Protein AF-A0A836VHR2-F1 (afdb_monomer_lite)

Foldseek 3Di:
DPPDPPPQPPQDPLNVQLLLCLLFVPDLPDDDDPVSSVVSCVVSVHDPVRSVVSCVSPVVSVVVSVVQSVQQNVCCVVPVDGDGPDTQFDPPDPVSVVPPLVVVLVPDDPVCNVCSVVVPPDDSNVD

Sequence (127 aa):
MEEADKRRRPCTKRFRLALWWLIYRLPVLDGINRETEELARKHCKYSEEAWARDRADFQSQWERMLAKRERRFRWYQKHGAVPDGWTPPDPKDPHSRKYPKRALAATLPKKYRMFWPVLLDRPDYEL

Radius of gyration: 18.18 Å; chains: 1; bounding box: 32×32×59 Å

Secondary structure (DSSP, 8-state):
-------PPPPPHHHHHHHHHHHHTS-TTS---HHHHHHHHHHTT--HHHHHHHHHHTHHHHHHHHHHHHHHHHHHHHHS---TT--PPPTT-TTGGG-HHHHHHHHS-GGGGGGTTGGGSS-TT--

pLDDT: mean 78.27, std 18.53, range [35.53, 96.0]

Structure (mmCIF, N/CA/C/O backbone):
data_AF-A0A836VHR2-F1
#
_entry.id   AF-A0A836VHR2-F1
#
loop_
_atom_site.group_PDB
_atom_site.id
_atom_site.type_symbol
_atom_site.label_atom_id
_atom_site.label_alt_id
_atom_site.label_comp_id
_atom_site.label_asym_id
_atom_site.label_entity_id
_atom_site.label_seq_id
_atom_site.pdbx_PDB_ins_code
_atom_site.Cartn_x
_atom_site.Cartn_y
_atom_site.Cartn_z
_atom_site.occupancy
_atom_site.B_iso_or_equiv
_atom_site.auth_seq_id
_atom_site.auth_comp_id
_atom_site.auth_asym_id
_atom_site.auth_atom_id
_atom_site.pdbx_PDB_model_num
ATOM 1 N N . MET A 1 1 ? -11.726 -19.124 -25.987 1.00 35.53 1 MET A N 1
ATOM 2 C CA . MET A 1 1 ? -10.293 -19.462 -26.052 1.00 35.53 1 MET A CA 1
ATOM 3 C C . MET A 1 1 ? -9.792 -19.519 -24.626 1.00 35.53 1 MET A C 1
ATOM 5 O O . MET A 1 1 ? -9.788 -18.491 -23.962 1.00 35.53 1 MET A O 1
ATOM 9 N N . GLU A 1 2 ? -9.500 -20.723 -24.136 1.00 44.81 2 GLU A N 1
ATOM 10 C CA . GLU A 1 2 ? -8.806 -20.937 -22.866 1.00 44.81 2 GLU A CA 1
ATOM 11 C C . GLU A 1 2 ? -7.409 -20.340 -22.981 1.00 44.81 2 GLU A C 1
ATOM 13 O O . GLU A 1 2 ? -6.497 -20.938 -23.552 1.00 44.81 2 GLU A O 1
ATOM 18 N N . GLU A 1 3 ? -7.239 -19.133 -22.458 1.00 44.84 3 GLU A N 1
ATOM 19 C CA . GLU A 1 3 ? -5.911 -18.611 -22.196 1.00 44.84 3 GLU A CA 1
ATOM 20 C C . GLU A 1 3 ? -5.408 -19.341 -20.955 1.00 44.84 3 GLU A C 1
ATOM 22 O O . GLU A 1 3 ? -5.648 -18.926 -19.821 1.00 44.84 3 GLU A O 1
ATOM 27 N N . ALA A 1 4 ? -4.826 -20.520 -21.206 1.00 39.78 4 ALA A N 1
ATOM 28 C CA . ALA A 1 4 ? -4.174 -21.364 -20.224 1.00 39.78 4 ALA A CA 1
ATOM 29 C C . ALA A 1 4 ? -3.432 -20.473 -19.232 1.00 39.78 4 ALA A C 1
ATOM 31 O O . ALA A 1 4 ? -2.606 -19.653 -19.641 1.00 39.78 4 ALA A O 1
ATOM 32 N N . ASP A 1 5 ? -3.792 -20.619 -17.957 1.00 42.66 5 ASP A N 1
ATOM 33 C CA . ASP A 1 5 ? -3.295 -19.876 -16.807 1.00 42.66 5 ASP A CA 1
ATOM 34 C C . ASP A 1 5 ? -1.759 -19.875 -16.842 1.00 42.66 5 ASP A C 1
ATOM 36 O O . ASP A 1 5 ? -1.097 -20.784 -16.332 1.00 42.66 5 ASP A O 1
ATOM 40 N N . LYS A 1 6 ? -1.173 -18.895 -17.552 1.00 47.28 6 LYS A N 1
ATOM 41 C CA . LYS A 1 6 ? 0.273 -18.678 -17.621 1.00 47.28 6 LYS A CA 1
ATOM 42 C C . LYS A 1 6 ? 0.686 -18.614 -16.174 1.00 47.28 6 LYS A C 1
ATOM 44 O O . LYS A 1 6 ? 0.291 -17.652 -15.519 1.00 47.28 6 LYS A O 1
ATOM 49 N N . ARG A 1 7 ? 1.413 -19.634 -15.686 1.00 51.81 7 ARG A N 1
ATOM 50 C CA . ARG A 1 7 ? 1.879 -19.740 -14.294 1.00 51.81 7 ARG A CA 1
ATOM 51 C C . ARG A 1 7 ? 2.298 -18.352 -13.845 1.00 51.81 7 ARG A C 1
ATOM 53 O O . ARG A 1 7 ? 3.366 -17.882 -14.243 1.00 51.81 7 ARG A O 1
ATOM 60 N N . ARG A 1 8 ? 1.417 -17.659 -13.111 1.00 66.56 8 ARG A N 1
ATOM 61 C CA . ARG A 1 8 ? 1.642 -16.248 -1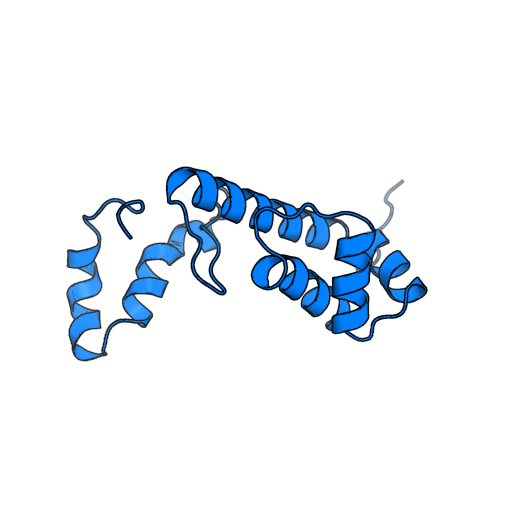2.810 1.00 66.56 8 ARG A CA 1
ATOM 62 C C . ARG A 1 8 ? 2.923 -16.223 -12.009 1.00 66.56 8 ARG A C 1
ATOM 64 O O . ARG A 1 8 ? 3.006 -16.867 -10.961 1.00 66.56 8 ARG A O 1
ATOM 71 N N . ARG A 1 9 ? 3.948 -15.562 -12.552 1.00 77.50 9 ARG A N 1
ATOM 72 C CA . ARG A 1 9 ? 5.249 -15.456 -11.894 1.00 77.50 9 ARG A CA 1
ATOM 73 C C . ARG A 1 9 ? 5.013 -15.035 -10.437 1.00 77.50 9 ARG A C 1
ATOM 75 O O . ARG A 1 9 ? 4.151 -14.190 -10.189 1.00 77.50 9 ARG A O 1
ATOM 82 N N . PRO A 1 10 ? 5.695 -15.632 -9.450 1.00 81.62 10 PRO A N 1
ATOM 83 C CA . PRO A 1 10 ? 5.481 -15.246 -8.066 1.00 81.62 10 PRO A CA 1
ATOM 84 C C . PRO A 1 10 ? 5.836 -13.767 -7.883 1.00 81.62 10 PRO A C 1
ATOM 86 O O . PRO A 1 10 ? 6.806 -13.267 -8.456 1.00 81.62 10 PRO A O 1
ATOM 89 N N . CYS A 1 11 ? 5.045 -13.070 -7.067 1.00 85.50 11 CYS A N 1
ATOM 90 C CA . CYS A 1 11 ? 5.255 -11.654 -6.788 1.00 85.50 11 CYS A CA 1
ATOM 91 C C . CYS A 1 11 ? 6.669 -11.409 -6.238 1.00 85.50 11 CYS A C 1
ATOM 93 O O . CYS A 1 11 ? 7.105 -12.042 -5.263 1.00 85.50 11 CYS A O 1
ATOM 95 N N . THR A 1 12 ? 7.393 -10.481 -6.865 1.00 90.81 12 THR A N 1
ATOM 96 C CA . THR A 1 12 ? 8.803 -10.247 -6.552 1.00 90.81 12 THR A CA 1
ATOM 97 C C . THR A 1 12 ? 8.965 -9.720 -5.123 1.00 90.81 12 THR A C 1
ATOM 99 O O . THR A 1 12 ? 8.104 -9.033 -4.565 1.00 90.81 12 THR A O 1
ATOM 102 N N . LYS A 1 13 ? 10.091 -10.051 -4.475 1.00 91.00 13 LYS A N 1
ATOM 103 C CA . LYS A 1 13 ? 10.392 -9.558 -3.117 1.00 91.00 13 LYS A CA 1
ATOM 104 C C . LYS A 1 13 ? 10.428 -8.024 -3.073 1.00 91.00 13 LYS A C 1
ATOM 106 O O . LYS A 1 13 ? 9.957 -7.441 -2.102 1.00 91.00 13 LYS A O 1
ATOM 111 N N . ARG A 1 14 ? 10.958 -7.388 -4.125 1.00 92.25 14 ARG A N 1
ATOM 112 C CA . ARG A 1 14 ? 11.042 -5.925 -4.239 1.00 92.25 14 ARG A CA 1
ATOM 113 C C . ARG A 1 14 ? 9.663 -5.284 -4.360 1.00 92.25 14 ARG A C 1
ATOM 115 O O . ARG A 1 14 ? 9.385 -4.367 -3.595 1.00 92.25 14 ARG A O 1
ATOM 122 N N . PHE A 1 15 ? 8.782 -5.815 -5.212 1.00 93.69 15 PHE A N 1
ATOM 123 C CA . PHE A 1 15 ? 7.413 -5.308 -5.312 1.00 93.69 15 PHE A CA 1
ATOM 124 C C . PHE A 1 15 ? 6.672 -5.434 -3.980 1.00 93.69 15 PHE A C 1
ATOM 126 O O . PHE A 1 15 ? 6.106 -4.460 -3.498 1.00 93.69 15 PHE A O 1
ATOM 133 N N . ARG A 1 16 ? 6.771 -6.587 -3.301 1.00 93.56 16 ARG A N 1
ATOM 134 C CA . ARG A 1 16 ? 6.185 -6.761 -1.958 1.00 93.56 16 ARG A CA 1
ATOM 135 C C . ARG A 1 16 ? 6.708 -5.751 -0.937 1.00 93.56 16 ARG A C 1
ATOM 137 O O . ARG A 1 16 ? 5.922 -5.269 -0.129 1.00 93.56 16 ARG A O 1
ATOM 144 N N . LEU A 1 17 ? 8.004 -5.434 -0.964 1.00 94.75 17 LEU A N 1
ATOM 145 C CA . LEU A 1 17 ? 8.597 -4.439 -0.069 1.00 94.75 17 LEU A CA 1
ATOM 146 C C . LEU A 1 17 ? 8.064 -3.029 -0.357 1.00 94.75 17 LEU A C 1
ATOM 148 O O . LEU A 1 17 ? 7.724 -2.311 0.578 1.00 94.75 17 LEU A O 1
ATOM 152 N N . ALA A 1 18 ? 7.935 -2.663 -1.632 1.00 95.56 18 ALA A N 1
ATOM 153 C CA . ALA A 1 18 ? 7.363 -1.382 -2.032 1.00 95.56 18 ALA A CA 1
ATOM 154 C C . ALA A 1 18 ? 5.882 -1.270 -1.636 1.00 95.56 18 ALA A C 1
ATOM 156 O O . ALA A 1 18 ? 5.484 -0.268 -1.051 1.00 95.56 18 ALA A O 1
ATOM 157 N N . LEU A 1 19 ? 5.083 -2.326 -1.840 1.00 95.94 19 LEU A N 1
ATOM 158 C CA . LEU A 1 19 ? 3.703 -2.371 -1.344 1.00 95.94 19 LEU A CA 1
ATOM 159 C C . LEU A 1 19 ? 3.641 -2.259 0.183 1.00 95.94 19 LEU A C 1
ATOM 161 O O . LEU A 1 19 ? 2.797 -1.546 0.708 1.00 95.94 19 LEU A O 1
ATOM 165 N N . TRP A 1 20 ? 4.530 -2.942 0.909 1.00 95.25 20 TRP A N 1
ATOM 166 C CA . TRP A 1 20 ? 4.603 -2.838 2.368 1.00 95.25 20 TRP A CA 1
ATOM 167 C C . TRP A 1 20 ? 4.909 -1.404 2.813 1.00 95.25 20 TRP A C 1
ATOM 169 O O . TRP A 1 20 ? 4.249 -0.885 3.713 1.00 95.25 20 TRP A O 1
ATOM 179 N N . TRP A 1 21 ? 5.853 -0.741 2.143 1.00 95.88 21 TRP A N 1
ATOM 180 C CA . TRP A 1 21 ? 6.179 0.657 2.402 1.00 95.88 21 TRP A CA 1
ATOM 181 C C . TRP A 1 21 ? 4.966 1.563 2.159 1.00 95.88 21 TRP A C 1
ATOM 183 O O . TRP A 1 21 ? 4.613 2.357 3.029 1.00 95.88 21 TRP A O 1
ATOM 193 N N . LEU A 1 22 ? 4.256 1.365 1.044 1.00 96.00 22 LEU A N 1
ATOM 194 C CA . LEU A 1 22 ? 3.024 2.094 0.739 1.00 96.00 22 LEU A CA 1
ATOM 195 C C . LEU A 1 22 ? 1.920 1.858 1.775 1.00 96.00 22 LEU A C 1
ATOM 197 O O . LEU A 1 22 ? 1.085 2.729 1.951 1.00 96.00 22 LEU A O 1
ATOM 201 N N . ILE A 1 23 ? 1.881 0.728 2.486 1.00 94.69 23 ILE A N 1
ATOM 202 C CA . ILE A 1 23 ? 0.863 0.482 3.527 1.00 94.69 23 ILE A CA 1
ATOM 203 C C . ILE A 1 23 ? 1.233 1.163 4.846 1.00 94.69 23 ILE A C 1
ATOM 205 O O . ILE A 1 23 ? 0.368 1.763 5.488 1.00 94.69 23 ILE A O 1
ATOM 209 N N . TYR A 1 24 ? 2.486 1.010 5.279 1.00 93.38 24 TYR A N 1
ATOM 210 C CA . TYR A 1 24 ? 2.879 1.278 6.667 1.00 93.38 24 TYR A CA 1
ATOM 211 C C . TYR A 1 24 ? 3.776 2.500 6.850 1.00 93.38 24 TYR A C 1
ATOM 213 O O . TYR A 1 24 ? 3.848 3.021 7.957 1.00 93.38 24 TYR A O 1
ATOM 221 N N . ARG A 1 25 ? 4.474 2.952 5.805 1.00 93.19 25 ARG A N 1
ATOM 222 C CA . ARG A 1 25 ? 5.389 4.102 5.880 1.00 93.19 25 ARG A CA 1
ATOM 223 C C . ARG A 1 25 ? 4.820 5.361 5.246 1.00 93.19 25 ARG A C 1
ATOM 225 O O . ARG A 1 25 ? 5.143 6.446 5.710 1.00 93.19 25 ARG A O 1
ATOM 232 N N . LEU A 1 26 ? 3.953 5.220 4.247 1.00 93.06 26 LEU A N 1
ATOM 233 C CA . LEU A 1 26 ? 3.190 6.345 3.720 1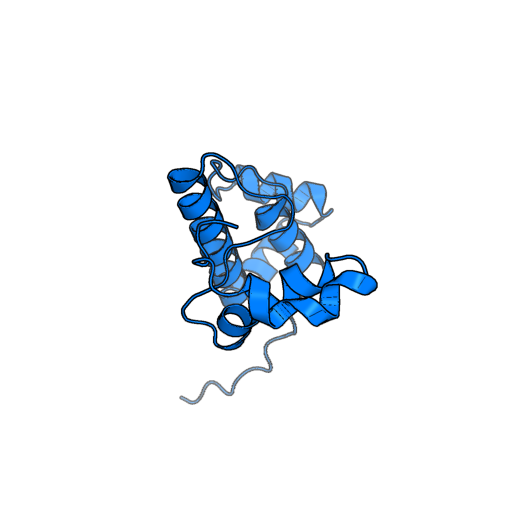.00 93.06 26 LEU A CA 1
ATOM 234 C C . LEU A 1 26 ? 2.068 6.725 4.711 1.00 93.06 26 LEU A C 1
ATOM 236 O O . LEU A 1 26 ? 1.263 5.837 5.041 1.00 93.06 26 LEU A O 1
ATOM 240 N N . PRO A 1 27 ? 1.974 7.997 5.158 1.00 91.50 27 PRO A N 1
ATOM 241 C CA . PRO A 1 27 ? 0.898 8.471 6.023 1.00 91.50 27 PRO A CA 1
ATOM 242 C C . PRO A 1 27 ? -0.476 8.023 5.533 1.00 91.50 27 PRO A C 1
ATOM 244 O O . PRO A 1 27 ? -0.738 7.949 4.334 1.00 91.50 27 PRO A O 1
ATOM 247 N N . VAL A 1 28 ? -1.367 7.667 6.459 1.00 91.31 28 VAL A N 1
ATOM 248 C CA . VAL A 1 28 ? -2.674 7.081 6.109 1.00 91.31 28 VAL A CA 1
ATOM 249 C C . VAL A 1 28 ? -3.581 8.060 5.356 1.00 91.31 28 VAL A C 1
ATOM 251 O O . VAL A 1 28 ? -4.427 7.626 4.582 1.00 91.31 28 VAL A O 1
ATOM 254 N N . LEU A 1 29 ? -3.375 9.361 5.571 1.00 90.75 29 LEU A N 1
ATOM 255 C CA . LEU A 1 29 ? -4.103 10.440 4.907 1.00 90.75 29 LEU A CA 1
ATOM 256 C C . LEU A 1 29 ? -3.635 10.676 3.467 1.00 90.75 29 LEU A C 1
ATOM 258 O O . LEU A 1 29 ? -4.390 11.223 2.669 1.00 90.75 29 LEU A O 1
ATOM 262 N N . ASP A 1 30 ? -2.428 10.230 3.121 1.00 92.06 30 ASP A N 1
ATOM 263 C CA . ASP A 1 30 ? -1.875 10.459 1.793 1.00 92.06 30 ASP A CA 1
ATOM 264 C C . ASP A 1 30 ? -2.462 9.468 0.782 1.00 92.06 30 ASP A C 1
ATOM 266 O O . ASP A 1 30 ? -2.565 8.258 1.017 1.00 92.06 30 ASP A O 1
ATOM 270 N N . GLY A 1 31 ? -2.836 9.979 -0.386 1.00 89.94 31 GLY A N 1
ATOM 271 C CA . GLY A 1 31 ? -3.309 9.158 -1.493 1.00 89.94 31 GLY A CA 1
ATOM 272 C C . GLY A 1 31 ? -2.189 8.352 -2.154 1.00 89.94 31 GLY A C 1
ATOM 273 O O . GLY A 1 31 ? -1.003 8.678 -2.071 1.00 89.94 31 GLY A O 1
ATOM 274 N N . ILE A 1 32 ? -2.577 7.299 -2.874 1.00 93.31 32 ILE A N 1
ATOM 275 C CA . ILE A 1 32 ? -1.673 6.647 -3.823 1.00 93.31 32 ILE A CA 1
ATOM 276 C C . ILE A 1 32 ? -1.749 7.416 -5.139 1.00 93.31 32 ILE A C 1
ATOM 278 O O . ILE A 1 32 ? -2.778 7.402 -5.811 1.00 93.31 32 ILE A O 1
ATOM 282 N N . ASN A 1 33 ? -0.673 8.121 -5.466 1.00 94.00 33 ASN A N 1
ATOM 283 C CA . ASN A 1 33 ? -0.515 8.912 -6.676 1.00 94.00 33 ASN A CA 1
ATOM 284 C C . ASN A 1 33 ? 0.906 8.703 -7.228 1.00 94.00 33 ASN A C 1
ATOM 286 O O . ASN A 1 33 ? 1.720 7.987 -6.642 1.00 94.00 33 ASN A O 1
ATOM 290 N N . ARG A 1 34 ? 1.223 9.347 -8.355 1.00 92.62 34 ARG A N 1
ATOM 291 C CA . ARG A 1 34 ? 2.527 9.182 -9.012 1.00 92.62 34 ARG A CA 1
ATOM 292 C C . ARG A 1 34 ? 3.708 9.549 -8.103 1.00 92.62 34 ARG A C 1
ATOM 294 O O . ARG A 1 34 ? 4.739 8.886 -8.158 1.00 92.62 34 ARG A O 1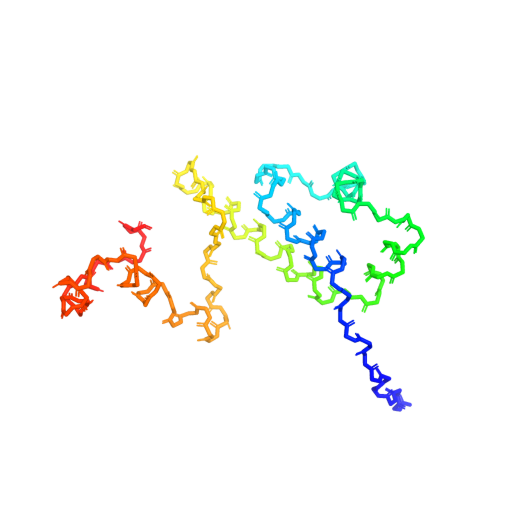
ATOM 301 N N . GLU A 1 35 ? 3.553 10.561 -7.257 1.00 93.81 35 GLU A N 1
ATOM 302 C CA . GLU A 1 35 ? 4.602 11.019 -6.343 1.00 93.81 35 GLU A CA 1
ATOM 303 C C . GLU A 1 35 ? 4.842 10.007 -5.218 1.00 93.81 35 GLU A C 1
ATOM 305 O O . GLU A 1 35 ? 5.985 9.644 -4.936 1.00 93.81 35 GLU A O 1
ATOM 310 N N . THR A 1 36 ? 3.779 9.480 -4.605 1.00 94.25 36 THR A N 1
ATOM 311 C CA . THR A 1 36 ? 3.907 8.488 -3.529 1.00 94.25 36 THR A CA 1
ATOM 312 C C . THR A 1 36 ? 4.399 7.137 -4.046 1.00 94.25 36 THR A C 1
ATOM 314 O O . THR A 1 36 ? 5.186 6.467 -3.368 1.00 94.25 36 THR A O 1
ATOM 317 N N . GLU A 1 37 ? 4.037 6.770 -5.278 1.00 94.12 37 GLU A N 1
ATOM 318 C CA . GLU A 1 37 ? 4.647 5.648 -5.998 1.00 94.12 37 GLU A CA 1
ATOM 319 C C . GLU A 1 37 ? 6.148 5.865 -6.222 1.00 94.12 37 GLU A C 1
ATOM 321 O O . GLU A 1 37 ? 6.951 4.960 -5.971 1.00 94.12 37 GLU A O 1
ATOM 326 N N . GLU A 1 38 ? 6.557 7.068 -6.633 1.00 94.88 38 GLU A N 1
ATOM 327 C CA . GLU A 1 38 ? 7.967 7.399 -6.827 1.00 94.88 38 GLU A CA 1
ATOM 328 C C . GLU A 1 38 ? 8.760 7.348 -5.513 1.00 94.88 38 GLU A C 1
ATOM 330 O O . GLU A 1 38 ? 9.875 6.816 -5.489 1.00 94.88 38 GLU A O 1
ATOM 335 N N . LEU A 1 39 ? 8.189 7.831 -4.406 1.00 95.44 39 LEU A N 1
ATOM 336 C CA . LEU A 1 39 ? 8.800 7.738 -3.077 1.00 95.44 39 LEU A CA 1
ATOM 337 C C . LEU A 1 39 ? 9.017 6.279 -2.658 1.00 95.44 39 LEU A C 1
ATOM 339 O O . LEU A 1 39 ? 10.127 5.906 -2.264 1.00 95.44 39 LEU A O 1
ATOM 343 N N . ALA A 1 40 ? 7.996 5.429 -2.810 1.00 94.50 40 ALA A N 1
ATOM 344 C CA . ALA A 1 40 ? 8.098 4.005 -2.496 1.00 94.50 40 ALA A CA 1
ATOM 345 C C . ALA A 1 40 ? 9.163 3.309 -3.351 1.00 94.50 40 ALA A C 1
ATOM 347 O O . ALA A 1 40 ? 9.969 2.511 -2.854 1.00 94.50 40 ALA A O 1
ATOM 348 N N . ARG A 1 41 ? 9.192 3.650 -4.643 1.00 94.69 41 ARG A N 1
ATOM 349 C CA . ARG A 1 41 ? 10.160 3.153 -5.617 1.00 94.69 41 ARG A CA 1
ATOM 350 C C . ARG A 1 41 ? 11.590 3.543 -5.231 1.00 94.69 41 ARG A C 1
ATOM 352 O O . ARG A 1 41 ? 12.456 2.666 -5.167 1.00 94.69 41 ARG A O 1
ATOM 359 N N . LYS A 1 42 ? 11.839 4.825 -4.936 1.00 94.19 42 LYS A N 1
ATOM 360 C CA . LYS A 1 42 ? 13.150 5.347 -4.504 1.00 94.19 42 LYS A CA 1
ATOM 361 C C . LYS A 1 42 ? 13.617 4.674 -3.217 1.00 94.19 42 LYS A C 1
ATOM 363 O O . LYS A 1 42 ? 14.734 4.160 -3.174 1.00 94.19 42 LYS A O 1
ATOM 368 N N . HIS A 1 43 ? 12.744 4.586 -2.214 1.00 92.81 43 HIS A N 1
ATOM 369 C CA . HIS A 1 43 ? 13.050 3.926 -0.944 1.00 92.81 43 HIS A CA 1
ATOM 370 C C . HIS A 1 43 ? 13.470 2.461 -1.143 1.00 92.81 43 HIS A C 1
ATOM 372 O O . HIS A 1 43 ? 14.415 1.977 -0.522 1.00 92.81 43 HIS A O 1
ATOM 378 N N . CYS A 1 44 ? 12.800 1.748 -2.050 1.00 92.69 44 CYS A N 1
ATOM 379 C CA . CYS A 1 44 ? 13.088 0.342 -2.331 1.00 92.69 44 CYS A CA 1
ATOM 380 C C . CYS A 1 44 ? 14.184 0.124 -3.389 1.00 92.69 44 CYS A C 1
ATOM 382 O O . CYS A 1 44 ? 14.409 -1.022 -3.786 1.00 92.69 44 CYS A O 1
ATOM 384 N N . LYS A 1 45 ? 14.866 1.191 -3.840 1.00 92.94 45 LYS A N 1
ATOM 385 C CA . LYS A 1 45 ? 15.884 1.166 -4.908 1.00 92.94 45 LYS A CA 1
ATOM 386 C C . LYS A 1 45 ? 15.385 0.442 -6.161 1.00 92.94 45 LYS A C 1
ATOM 388 O O . LYS A 1 45 ? 16.037 -0.459 -6.693 1.00 92.94 45 LYS A O 1
ATOM 393 N N . TYR A 1 46 ? 14.178 0.793 -6.585 1.00 90.75 46 TYR A N 1
ATOM 394 C CA . TYR A 1 46 ? 13.461 0.087 -7.635 1.00 90.75 46 TYR A CA 1
ATOM 395 C C . TYR A 1 46 ? 13.469 0.911 -8.932 1.00 90.75 46 TYR A C 1
ATOM 397 O O . TYR A 1 46 ? 13.258 2.123 -8.906 1.00 90.75 46 TYR A O 1
ATOM 405 N N . SER A 1 47 ? 13.784 0.305 -10.080 1.00 93.50 47 SER A N 1
ATOM 406 C CA . SER A 1 47 ? 13.768 1.042 -11.352 1.00 93.50 47 SER A CA 1
ATOM 407 C C . SER A 1 47 ? 12.331 1.312 -11.799 1.00 93.50 47 SER A C 1
ATOM 409 O O . SER A 1 47 ? 11.418 0.557 -11.462 1.00 93.50 47 SER A O 1
ATOM 411 N N . GLU A 1 48 ? 12.125 2.397 -12.543 1.00 92.62 48 GLU A N 1
ATOM 412 C CA . GLU A 1 48 ? 10.806 2.772 -13.071 1.00 92.62 48 GLU A CA 1
ATOM 413 C C . GLU A 1 48 ? 10.253 1.700 -14.019 1.00 92.62 48 GLU A C 1
ATOM 415 O O . GLU A 1 48 ? 9.116 1.263 -13.867 1.00 92.62 48 GLU A O 1
ATOM 420 N N . GLU A 1 49 ? 11.096 1.167 -14.901 1.00 92.75 49 GLU A N 1
ATOM 421 C CA . GLU A 1 49 ? 10.729 0.089 -15.826 1.00 92.75 49 GLU A CA 1
ATOM 422 C C . GLU A 1 49 ? 10.297 -1.197 -15.106 1.00 92.75 49 GLU A C 1
ATOM 424 O O . GLU A 1 49 ? 9.341 -1.863 -15.511 1.00 92.75 49 GLU A O 1
ATOM 429 N N . ALA A 1 50 ? 10.998 -1.572 -14.028 1.00 92.25 50 ALA A N 1
ATOM 430 C CA . ALA A 1 50 ? 10.652 -2.765 -13.261 1.00 92.25 50 ALA A CA 1
ATOM 431 C C . ALA A 1 50 ? 9.385 -2.547 -12.427 1.00 92.25 50 ALA A C 1
ATOM 433 O O . ALA A 1 50 ? 8.587 -3.474 -12.297 1.00 92.25 50 ALA A O 1
ATOM 434 N N . TRP A 1 51 ? 9.185 -1.333 -11.900 1.00 93.62 51 TRP A N 1
ATOM 435 C CA . TRP A 1 51 ? 7.950 -0.941 -11.226 1.00 93.62 51 TRP A CA 1
ATOM 436 C C . TRP A 1 51 ? 6.751 -1.040 -12.164 1.00 93.62 51 TRP A C 1
ATOM 438 O O . TRP A 1 51 ? 5.799 -1.736 -11.831 1.00 93.62 51 TRP A O 1
ATOM 448 N N . ALA A 1 52 ? 6.814 -0.418 -13.343 1.00 92.25 52 ALA A N 1
ATOM 449 C CA . ALA A 1 52 ? 5.719 -0.423 -14.311 1.00 92.25 52 ALA A CA 1
ATOM 450 C C . ALA A 1 52 ? 5.326 -1.852 -14.723 1.00 92.25 52 ALA A C 1
ATOM 452 O O . ALA A 1 52 ? 4.146 -2.206 -14.722 1.00 92.25 52 ALA A O 1
ATOM 453 N N . ARG A 1 53 ? 6.323 -2.706 -14.985 1.00 91.56 53 ARG A N 1
ATOM 454 C CA . ARG A 1 53 ? 6.115 -4.120 -15.329 1.00 91.56 53 ARG A CA 1
ATOM 455 C C . ARG A 1 53 ? 5.475 -4.915 -14.194 1.00 91.56 53 ARG A C 1
ATOM 457 O O . ARG A 1 53 ? 4.494 -5.619 -14.402 1.00 91.56 53 ARG A O 1
ATOM 464 N N . ASP A 1 54 ? 6.032 -4.830 -12.987 1.00 92.38 54 ASP A N 1
ATOM 465 C CA . ASP A 1 54 ? 5.520 -5.577 -11.834 1.00 92.38 54 ASP A CA 1
ATOM 466 C C . ASP A 1 54 ? 4.153 -5.038 -11.386 1.00 92.38 54 ASP A C 1
ATOM 468 O O . ASP A 1 54 ? 3.292 -5.808 -10.962 1.00 92.38 54 ASP A O 1
ATOM 472 N N . ARG A 1 55 ? 3.902 -3.737 -11.556 1.00 91.75 55 ARG A N 1
ATOM 473 C CA . ARG A 1 55 ? 2.596 -3.133 -11.315 1.00 91.75 55 ARG A CA 1
ATOM 474 C C . ARG A 1 55 ? 1.541 -3.687 -12.269 1.00 91.75 55 ARG A C 1
ATOM 476 O O . ARG A 1 55 ? 0.459 -4.015 -11.785 1.00 91.75 55 ARG A O 1
ATOM 483 N N . ALA A 1 56 ? 1.841 -3.828 -13.560 1.00 89.81 56 ALA A N 1
ATOM 484 C CA . ALA A 1 56 ? 0.928 -4.430 -14.533 1.00 89.81 56 ALA A CA 1
ATOM 485 C C . ALA A 1 56 ? 0.659 -5.916 -14.228 1.00 89.81 56 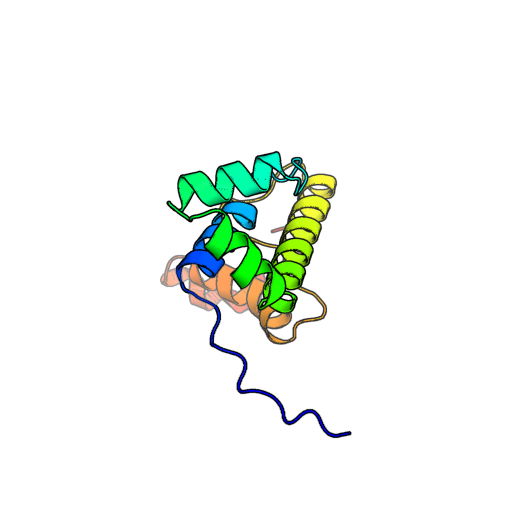ALA A C 1
ATOM 487 O O . ALA A 1 56 ? -0.490 -6.355 -14.204 1.00 89.81 56 ALA A O 1
ATOM 488 N N . ASP A 1 57 ? 1.706 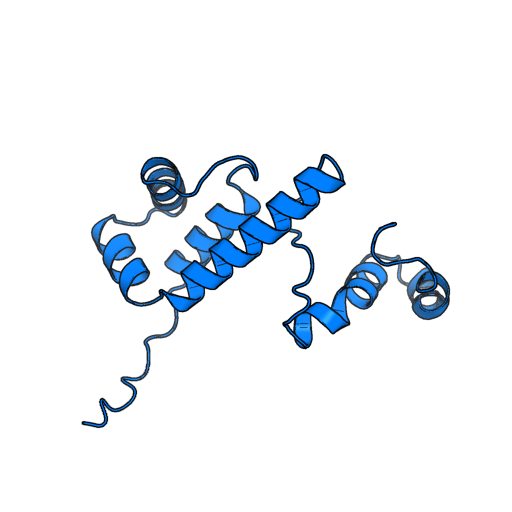-6.673 -13.898 1.00 89.25 57 ASP A N 1
ATOM 489 C CA . ASP A 1 57 ? 1.597 -8.125 -13.724 1.00 89.25 57 ASP A CA 1
ATOM 490 C C . ASP A 1 57 ? 0.990 -8.546 -12.374 1.00 89.25 57 ASP A C 1
ATOM 492 O O . ASP A 1 57 ? 0.402 -9.625 -12.257 1.00 89.25 57 ASP A O 1
ATOM 496 N N . PHE A 1 58 ? 1.119 -7.717 -11.332 1.00 91.44 58 PHE A N 1
ATOM 497 C CA . PHE A 1 58 ? 0.678 -8.035 -9.968 1.00 91.44 58 PHE A CA 1
ATOM 498 C C . PHE A 1 58 ? -0.506 -7.184 -9.492 1.00 91.44 58 PHE A C 1
ATOM 500 O O . PHE A 1 58 ? -0.580 -6.810 -8.316 1.00 91.44 58 PHE A O 1
ATOM 507 N N . GLN A 1 59 ? -1.474 -6.938 -10.379 1.00 90.69 59 GLN A N 1
ATOM 508 C CA . GLN A 1 59 ? -2.697 -6.174 -10.095 1.00 90.69 59 GLN A CA 1
ATOM 509 C C . GLN A 1 59 ? -3.431 -6.630 -8.821 1.00 90.69 59 GLN A C 1
ATOM 511 O O . GLN A 1 59 ? -3.812 -5.804 -7.997 1.00 90.69 59 GLN A O 1
ATOM 516 N N . SER A 1 60 ? -3.550 -7.938 -8.581 1.00 89.44 60 SER A N 1
ATOM 517 C CA . SER A 1 60 ? -4.237 -8.445 -7.383 1.00 89.44 60 SER A CA 1
ATOM 518 C C . SER A 1 60 ? -3.521 -8.096 -6.072 1.00 89.44 60 SER A C 1
ATOM 520 O O . SER A 1 60 ? -4.162 -7.916 -5.036 1.00 89.44 60 SER A O 1
ATOM 522 N N . GLN A 1 61 ? -2.188 -7.986 -6.080 1.00 91.81 61 GLN A N 1
ATOM 523 C CA . GLN A 1 61 ? -1.426 -7.570 -4.898 1.00 91.81 61 GLN A CA 1
ATOM 524 C C . GLN A 1 61 ? -1.555 -6.068 -4.662 1.00 91.81 61 GLN A C 1
ATOM 526 O O . GLN A 1 61 ? -1.618 -5.630 -3.513 1.00 91.81 61 GLN A O 1
ATOM 531 N N . TRP A 1 62 ? -1.644 -5.295 -5.743 1.00 93.19 62 TRP A N 1
ATOM 532 C CA . TRP A 1 62 ? -1.940 -3.873 -5.673 1.00 93.19 62 TRP A CA 1
ATOM 533 C C . TRP A 1 62 ? -3.316 -3.602 -5.061 1.00 93.19 62 TRP A C 1
ATOM 535 O O . TRP A 1 62 ? -3.428 -2.836 -4.109 1.00 93.19 62 TRP A O 1
ATOM 545 N N . GLU A 1 63 ? -4.355 -4.291 -5.527 1.00 92.50 63 GLU A N 1
ATOM 546 C CA . GLU A 1 63 ? -5.712 -4.164 -4.978 1.00 92.50 63 GLU A CA 1
ATOM 547 C C . GLU A 1 63 ? -5.770 -4.549 -3.498 1.00 92.50 63 GLU A C 1
ATOM 549 O O . GLU A 1 63 ? -6.387 -3.855 -2.690 1.00 92.50 63 GLU A O 1
ATOM 554 N N . ARG A 1 64 ? -5.053 -5.609 -3.102 1.00 91.06 64 ARG A N 1
ATOM 555 C CA . ARG A 1 64 ? -4.907 -5.984 -1.687 1.00 91.06 64 ARG A CA 1
ATOM 556 C C . ARG A 1 64 ? -4.229 -4.891 -0.862 1.00 91.06 64 ARG A C 1
ATOM 558 O O . ARG A 1 64 ? -4.613 -4.678 0.287 1.00 91.06 64 ARG A O 1
ATOM 565 N N . MET A 1 65 ? -3.219 -4.222 -1.416 1.00 94.62 65 MET A N 1
ATOM 566 C CA . MET A 1 65 ? -2.555 -3.086 -0.775 1.00 94.62 65 MET A CA 1
ATOM 567 C C . MET A 1 65 ? -3.532 -1.918 -0.581 1.00 94.62 65 MET A C 1
ATOM 569 O O . MET A 1 65 ? -3.656 -1.422 0.541 1.00 94.62 65 MET A O 1
ATOM 573 N N . LEU A 1 66 ? -4.287 -1.552 -1.622 1.00 94.88 66 LEU A N 1
ATOM 574 C CA . LEU A 1 66 ? -5.298 -0.493 -1.552 1.00 94.88 66 LEU A CA 1
ATOM 575 C C . LEU A 1 66 ? -6.382 -0.809 -0.517 1.00 94.88 66 LEU A C 1
ATOM 577 O O . LEU A 1 66 ? -6.680 0.025 0.332 1.00 94.88 66 LEU A O 1
ATOM 581 N N . ALA A 1 67 ? -6.907 -2.037 -0.509 1.00 92.62 67 ALA A N 1
ATOM 582 C CA . ALA A 1 67 ? -7.908 -2.466 0.466 1.00 92.62 67 ALA A CA 1
ATOM 583 C C . ALA A 1 67 ? -7.393 -2.381 1.915 1.00 92.62 67 ALA A C 1
ATOM 585 O O . ALA A 1 67 ? -8.135 -2.009 2.825 1.00 92.62 67 ALA A O 1
ATOM 586 N N . LYS A 1 68 ? -6.110 -2.693 2.150 1.00 92.62 68 LYS A N 1
ATOM 587 C CA . LYS A 1 68 ? -5.477 -2.510 3.466 1.00 92.62 68 LYS A CA 1
ATOM 588 C C . LYS A 1 68 ? -5.370 -1.036 3.852 1.00 92.62 68 LYS A C 1
ATOM 590 O O . LYS A 1 68 ? -5.657 -0.708 5.004 1.00 92.62 68 LYS A O 1
ATOM 595 N N . ARG A 1 69 ? -4.971 -0.162 2.919 1.00 94.31 69 ARG A N 1
ATOM 596 C CA . ARG A 1 69 ? -4.908 1.289 3.160 1.00 94.31 69 ARG A CA 1
ATOM 597 C C . ARG A 1 69 ? -6.282 1.865 3.473 1.00 94.31 69 ARG A C 1
ATOM 599 O O . ARG A 1 69 ? -6.413 2.549 4.478 1.00 94.31 69 ARG A O 1
ATOM 606 N N . GLU A 1 70 ? -7.302 1.498 2.706 1.00 93.62 70 GLU A N 1
ATOM 607 C CA . GLU A 1 70 ? -8.689 1.912 2.940 1.00 93.62 70 GLU A CA 1
ATOM 608 C C . GLU A 1 70 ? -9.168 1.523 4.345 1.00 93.62 70 GLU A C 1
ATOM 610 O O . GLU A 1 70 ? -9.744 2.332 5.068 1.00 93.62 70 GLU A O 1
ATOM 615 N N . ARG A 1 71 ? -8.869 0.299 4.800 1.00 92.50 71 ARG A N 1
ATOM 616 C CA . ARG A 1 71 ? -9.203 -0.109 6.174 1.00 92.50 71 ARG A CA 1
ATOM 617 C C . ARG A 1 71 ? -8.456 0.702 7.229 1.00 92.50 71 ARG A C 1
ATOM 619 O O . ARG A 1 71 ? -9.064 1.090 8.223 1.00 92.50 71 ARG A O 1
ATOM 626 N N . ARG A 1 72 ? -7.158 0.964 7.028 1.00 93.19 72 ARG A N 1
ATOM 627 C CA . ARG A 1 72 ? -6.380 1.839 7.924 1.00 93.19 72 ARG A CA 1
ATOM 628 C C . ARG A 1 72 ? -6.977 3.248 7.956 1.00 93.19 72 ARG A C 1
ATOM 630 O O . ARG A 1 72 ? -7.091 3.815 9.035 1.00 93.19 72 ARG A O 1
ATOM 637 N N . PHE A 1 73 ? -7.414 3.774 6.816 1.00 92.75 73 PHE A N 1
ATOM 638 C CA . PHE A 1 73 ? -8.050 5.085 6.720 1.00 92.75 73 PHE A CA 1
ATOM 639 C C . PHE A 1 73 ? -9.390 5.140 7.462 1.00 92.75 73 PHE A C 1
ATOM 641 O O . PHE A 1 73 ? -9.583 6.016 8.299 1.00 92.75 73 PHE A O 1
ATOM 648 N N . ARG A 1 74 ? -10.277 4.157 7.273 1.00 91.00 74 ARG A N 1
ATOM 649 C CA . ARG A 1 74 ? -11.542 4.077 8.031 1.00 91.00 74 ARG A CA 1
ATOM 650 C C . ARG A 1 74 ? -11.326 3.974 9.537 1.00 91.00 74 ARG A C 1
ATOM 652 O O . ARG A 1 74 ? -12.069 4.566 10.313 1.00 91.00 74 ARG A O 1
ATOM 659 N N . TRP A 1 75 ? -10.304 3.230 9.958 1.00 90.31 75 TRP A N 1
ATOM 660 C CA . TRP A 1 75 ? -9.929 3.167 11.368 1.00 90.31 75 TRP A CA 1
ATOM 661 C C . TRP A 1 75 ? -9.457 4.526 11.881 1.00 90.31 75 TRP A C 1
ATOM 663 O O . TRP A 1 75 ? -9.920 4.973 12.926 1.00 90.31 75 TRP A O 1
ATOM 673 N N . TYR A 1 76 ? -8.593 5.205 11.122 1.00 90.31 76 TYR A N 1
ATOM 674 C CA . TYR A 1 76 ? -8.144 6.557 11.445 1.00 90.31 76 TYR A CA 1
ATOM 675 C C . TYR A 1 76 ? -9.325 7.520 11.609 1.00 90.31 76 TYR A C 1
ATOM 677 O O . TYR A 1 76 ? -9.393 8.226 12.607 1.00 90.31 76 TYR A O 1
ATOM 685 N N . GLN A 1 77 ? -10.293 7.499 10.688 1.00 90.31 77 GLN A N 1
ATOM 686 C CA . GLN A 1 77 ? -11.489 8.343 10.774 1.00 90.31 77 GLN A CA 1
ATOM 687 C C . GLN A 1 77 ? -12.306 8.095 12.050 1.00 90.31 77 GLN A C 1
ATOM 689 O O . GLN A 1 77 ? -12.860 9.034 12.610 1.00 90.31 77 GLN A O 1
ATOM 694 N N . LYS A 1 78 ? -12.383 6.843 12.518 1.00 88.88 78 LYS A N 1
ATOM 695 C CA . LYS A 1 78 ? -13.164 6.474 13.706 1.00 88.88 78 LYS A CA 1
ATOM 696 C C . LYS A 1 78 ? -12.421 6.713 15.028 1.00 88.88 78 LYS A C 1
ATOM 698 O O . LYS A 1 78 ? -13.058 7.053 16.018 1.00 88.88 78 LYS A O 1
ATOM 703 N N . HIS A 1 79 ? -11.105 6.503 15.058 1.00 86.62 79 HIS A N 1
ATOM 704 C CA . HIS A 1 79 ? -10.314 6.443 16.297 1.00 86.62 79 HIS A CA 1
ATOM 705 C C . HIS A 1 79 ? -9.249 7.548 16.420 1.00 86.62 79 HIS A C 1
ATOM 707 O O . HIS A 1 79 ? -8.599 7.656 17.455 1.00 86.62 79 HIS A O 1
ATOM 713 N N . GLY A 1 80 ? -9.023 8.347 15.375 1.00 87.62 80 GLY A N 1
ATOM 714 C CA . GLY A 1 80 ? -8.048 9.446 15.348 1.00 87.62 80 GLY A CA 1
ATOM 715 C C . GLY A 1 80 ? -6.581 9.023 15.189 1.00 87.62 80 GLY A C 1
ATOM 716 O O . GLY A 1 80 ? -5.729 9.862 14.908 1.00 87.62 80 GLY A O 1
ATOM 717 N N . ALA A 1 81 ? -6.263 7.733 15.330 1.00 86.56 81 ALA A N 1
ATOM 718 C CA . ALA A 1 81 ? -4.917 7.191 15.152 1.00 86.56 81 ALA A CA 1
ATOM 719 C C . ALA A 1 81 ? -4.953 5.738 14.657 1.00 86.56 81 ALA A C 1
ATOM 721 O O . ALA A 1 81 ? -5.916 5.009 14.894 1.00 86.56 81 ALA A O 1
ATOM 722 N N . VAL A 1 82 ? -3.883 5.299 13.984 1.00 83.62 82 VAL A N 1
ATOM 723 C CA . VAL A 1 82 ? -3.704 3.902 13.551 1.00 83.62 82 VAL A CA 1
ATOM 724 C C . VAL A 1 82 ? -2.391 3.369 14.124 1.00 83.62 82 VAL A C 1
ATOM 726 O O . VAL A 1 82 ? -1.352 3.977 13.860 1.00 83.62 82 VAL A O 1
ATOM 729 N N . PRO A 1 83 ? -2.394 2.230 14.840 1.00 85.38 83 PRO A N 1
ATOM 730 C CA . PRO A 1 83 ? -1.162 1.634 15.346 1.00 85.38 83 PRO A CA 1
ATOM 731 C C . PRO A 1 83 ? -0.139 1.321 14.236 1.00 85.38 83 PRO A C 1
ATOM 733 O O . PRO A 1 83 ? -0.498 0.951 13.103 1.00 85.38 83 PRO A O 1
ATOM 736 N N . ASP A 1 84 ? 1.151 1.462 14.565 1.00 80.19 84 ASP A N 1
ATOM 737 C CA . ASP A 1 84 ? 2.245 1.182 13.628 1.00 80.19 84 ASP A CA 1
ATOM 738 C C . ASP A 1 84 ? 2.283 -0.304 13.249 1.00 80.19 84 ASP A C 1
ATOM 740 O O . ASP A 1 84 ? 2.017 -1.188 14.064 1.00 80.19 84 ASP A O 1
ATOM 744 N N . GLY A 1 85 ? 2.560 -0.587 11.975 1.00 81.06 85 GLY A N 1
ATOM 745 C CA . GLY A 1 85 ? 2.626 -1.950 11.437 1.00 81.06 85 GLY A CA 1
ATOM 746 C C . GLY A 1 85 ? 1.313 -2.751 11.459 1.00 81.06 85 G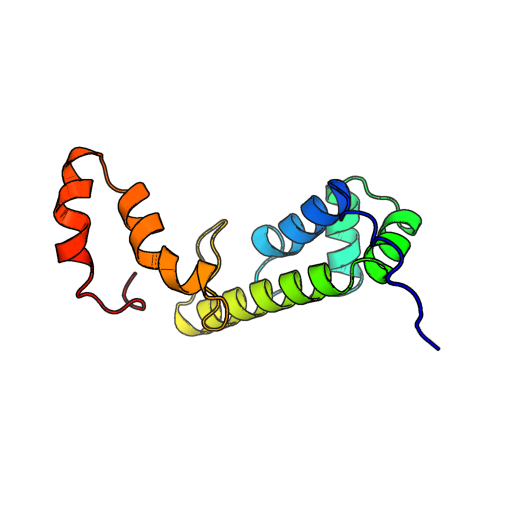LY A C 1
ATOM 747 O O . GLY A 1 85 ? 1.278 -3.876 10.960 1.00 81.06 85 GLY A O 1
ATOM 748 N N . TRP A 1 86 ? 0.220 -2.204 11.995 1.00 85.44 86 TRP A N 1
ATOM 749 C CA . TRP A 1 86 ? -1.037 -2.928 12.181 1.00 85.44 86 TRP A CA 1
ATOM 750 C C . TRP A 1 86 ? -2.057 -2.632 11.077 1.00 85.44 86 TRP A C 1
ATOM 752 O O . TRP A 1 86 ? -2.004 -1.624 10.387 1.00 85.44 86 TRP A O 1
ATOM 762 N N . THR A 1 87 ? -3.009 -3.511 10.811 1.00 86.56 87 THR A N 1
ATOM 763 C CA . THR A 1 87 ? -4.106 -3.208 9.880 1.00 86.56 87 THR A CA 1
ATOM 764 C C . THR A 1 87 ? -5.357 -3.871 10.412 1.00 86.56 87 THR A C 1
ATOM 766 O O . THR A 1 87 ? -5.274 -5.061 10.729 1.00 86.56 87 THR A O 1
ATOM 769 N N . PRO A 1 88 ? -6.496 -3.159 10.461 1.00 84.94 88 PRO A N 1
ATOM 770 C CA . PRO A 1 88 ? -7.747 -3.775 10.859 1.00 84.94 88 PRO A CA 1
ATOM 771 C C . PRO A 1 88 ? -8.012 -5.054 10.050 1.00 84.94 88 PRO A C 1
ATOM 773 O O . PRO A 1 88 ? -7.773 -5.065 8.826 1.00 84.94 88 PRO A O 1
ATOM 776 N N . PRO A 1 89 ? -8.466 -6.135 10.713 1.00 83.12 89 PRO A N 1
ATOM 777 C CA . PRO A 1 89 ? -8.756 -7.395 10.047 1.00 83.12 89 PRO A CA 1
ATOM 778 C C . PRO A 1 89 ? -9.808 -7.190 8.956 1.00 83.12 89 PRO A C 1
ATOM 780 O O . PRO A 1 89 ? -10.668 -6.313 9.045 1.00 83.12 89 PRO A O 1
ATOM 783 N N . ASP A 1 90 ? -9.709 -7.975 7.887 1.00 79.31 90 ASP A N 1
ATOM 784 C CA . ASP A 1 90 ? -10.675 -7.905 6.802 1.00 79.31 90 ASP A CA 1
ATOM 785 C C . ASP A 1 90 ? -11.894 -8.768 7.164 1.00 79.31 90 ASP A C 1
ATOM 787 O O . ASP A 1 90 ? -11.742 -9.976 7.363 1.00 79.31 90 ASP A O 1
ATOM 791 N N . PRO A 1 91 ? -13.107 -8.194 7.254 1.00 70.94 91 PRO A N 1
ATOM 792 C CA . PRO A 1 91 ? -14.297 -8.952 7.634 1.00 70.94 91 PRO A CA 1
ATOM 793 C C . PRO A 1 91 ? -14.652 -10.051 6.622 1.00 70.94 91 PRO A C 1
ATOM 795 O O . PRO A 1 91 ? -15.333 -11.012 6.983 1.00 70.94 91 PRO A O 1
ATOM 798 N N . LYS A 1 92 ? -14.188 -9.930 5.369 1.00 73.81 92 LYS A N 1
ATOM 799 C CA . LYS A 1 92 ? -14.428 -10.907 4.298 1.00 73.81 92 LYS A CA 1
ATOM 800 C C . LYS A 1 92 ? -13.366 -12.004 4.234 1.00 73.81 92 LYS A C 1
ATOM 802 O O . LYS A 1 92 ? -13.582 -13.001 3.554 1.00 73.81 92 LYS A O 1
ATOM 807 N N . ASP A 1 93 ? -12.235 -11.843 4.917 1.00 68.88 93 ASP A N 1
ATOM 808 C CA . ASP A 1 93 ? -11.160 -12.833 4.926 1.00 68.88 93 ASP A CA 1
ATOM 809 C C . ASP A 1 93 ? -11.301 -13.769 6.142 1.00 68.88 93 ASP A C 1
ATOM 811 O O . ASP A 1 93 ? -11.117 -13.343 7.288 1.00 68.88 93 ASP A O 1
ATOM 815 N N . PRO A 1 94 ? -11.575 -15.069 5.926 1.00 61.75 94 PRO A N 1
ATOM 816 C CA . PRO A 1 94 ? -11.733 -16.037 7.006 1.00 61.75 94 PRO A CA 1
ATOM 817 C C . PRO A 1 94 ? -10.487 -16.181 7.883 1.00 61.75 94 PRO A C 1
ATOM 819 O O . PRO A 1 94 ? -10.614 -16.574 9.046 1.00 61.75 94 PRO A O 1
ATOM 822 N N . HIS A 1 95 ? -9.298 -15.893 7.337 1.00 61.19 95 HIS A N 1
ATOM 823 C CA . HIS A 1 95 ? -8.061 -15.914 8.099 1.00 61.19 95 HIS A CA 1
ATOM 824 C C . HIS A 1 95 ? -7.984 -14.687 8.997 1.00 61.19 95 HIS A C 1
ATOM 826 O O . HIS A 1 95 ? -8.012 -14.860 10.208 1.00 61.19 95 HIS A O 1
ATOM 832 N N . SER A 1 96 ? -7.971 -13.457 8.479 1.00 54.78 96 SER A N 1
ATOM 833 C CA . SER A 1 96 ? -7.871 -12.280 9.358 1.00 54.78 96 SER A CA 1
ATOM 834 C C . SER A 1 96 ? -9.057 -12.102 10.319 1.00 54.78 96 SER A C 1
ATOM 836 O O . SER A 1 96 ? -8.835 -11.644 11.441 1.00 54.78 96 SER A O 1
ATOM 838 N N . ARG A 1 97 ? -10.264 -12.591 9.985 1.00 51.53 97 ARG A N 1
ATOM 839 C CA . ARG A 1 97 ? -11.424 -12.646 10.901 1.00 51.53 97 ARG A CA 1
ATOM 840 C C . ARG A 1 97 ? -11.163 -13.453 12.182 1.00 51.53 97 ARG A C 1
ATOM 842 O O . ARG A 1 97 ? -11.747 -13.161 13.219 1.00 51.53 97 ARG A O 1
ATOM 849 N N . LYS A 1 98 ? -10.293 -14.471 12.138 1.00 48.72 98 LYS A N 1
ATOM 850 C CA . LYS A 1 98 ? -10.009 -15.367 13.279 1.00 48.72 98 LYS A CA 1
ATOM 851 C C . LYS A 1 98 ? -8.900 -14.872 14.220 1.00 48.72 98 LYS A C 1
ATOM 853 O O . LYS A 1 98 ? -8.678 -15.506 15.251 1.00 48.72 98 LYS A O 1
ATOM 858 N N . TYR A 1 99 ? -8.183 -13.791 13.892 1.00 53.34 99 TYR A N 1
ATOM 859 C CA . TYR A 1 99 ? -6.938 -13.424 14.589 1.00 53.34 99 TYR A CA 1
ATOM 860 C C . TYR A 1 99 ? -6.847 -12.068 15.320 1.00 53.34 99 TYR A C 1
ATOM 862 O O . TYR A 1 99 ? -5.736 -11.782 15.768 1.00 53.34 99 TYR A O 1
ATOM 870 N N . PRO A 1 100 ? -7.897 -11.258 15.579 1.00 54.56 100 PRO A N 1
ATOM 871 C CA . PRO A 1 100 ? -7.710 -10.124 16.494 1.00 54.56 100 PRO A CA 1
ATOM 872 C C . PRO A 1 100 ? -7.347 -10.628 17.907 1.00 54.56 100 PRO A C 1
ATOM 874 O O . PRO A 1 100 ? -6.332 -10.249 18.487 1.00 54.56 100 PRO A O 1
ATOM 877 N N . LYS A 1 101 ? -8.085 -11.635 18.386 1.00 56.00 101 LYS A N 1
ATOM 878 C CA . LYS A 1 101 ? -7.991 -12.201 19.741 1.00 56.00 101 LYS A CA 1
ATOM 879 C C . LYS A 1 101 ? -6.688 -12.978 20.006 1.00 56.00 101 LYS A C 1
ATOM 881 O O . LYS A 1 101 ? -6.086 -12.860 21.069 1.00 56.00 101 LYS A O 1
ATOM 886 N N . ARG A 1 102 ? -6.198 -13.741 19.018 1.00 50.75 102 ARG A N 1
ATOM 887 C CA . ARG A 1 102 ? -4.932 -14.504 19.114 1.00 50.75 102 ARG A CA 1
ATOM 888 C C . ARG A 1 102 ? -3.684 -13.620 19.036 1.00 50.75 102 ARG A C 1
ATOM 890 O O . ARG A 1 102 ? -2.703 -13.925 19.710 1.00 50.75 102 ARG A O 1
ATOM 897 N N . ALA A 1 103 ? -3.706 -12.559 18.227 1.00 52.66 103 ALA A N 1
ATOM 898 C CA . ALA A 1 103 ? -2.585 -11.625 18.127 1.00 52.66 103 ALA A CA 1
ATOM 899 C C . ALA A 1 103 ? -2.409 -10.825 19.431 1.00 52.66 103 ALA A C 1
ATOM 901 O O . ALA A 1 103 ? -1.294 -10.726 19.933 1.00 52.66 103 ALA A O 1
ATOM 902 N N . LEU A 1 104 ? -3.513 -10.365 20.031 1.00 55.03 104 LEU A N 1
ATOM 903 C CA . LEU A 1 104 ? -3.533 -9.743 21.361 1.00 55.03 104 LEU A CA 1
ATOM 904 C C . LEU A 1 104 ? -3.100 -10.707 22.476 1.00 55.03 104 LEU A C 1
ATOM 906 O O . LEU A 1 104 ? -2.292 -10.357 23.328 1.00 55.03 104 LEU A O 1
ATOM 910 N N . ALA A 1 105 ? -3.553 -11.963 22.454 1.00 55.88 105 ALA A N 1
ATOM 911 C CA . ALA A 1 105 ? -3.096 -12.952 23.432 1.00 55.88 105 ALA A CA 1
ATOM 912 C C . ALA A 1 105 ? -1.582 -13.241 23.330 1.00 55.88 105 ALA A C 1
ATOM 914 O O . ALA A 1 105 ? -0.946 -13.593 24.323 1.00 55.88 105 ALA A O 1
ATOM 915 N N . ALA A 1 106 ? -0.979 -13.089 22.146 1.00 57.31 106 ALA A N 1
ATOM 916 C CA . ALA A 1 106 ? 0.451 -13.307 21.947 1.00 57.31 106 ALA A CA 1
ATOM 917 C C . ALA A 1 106 ? 1.327 -12.183 22.534 1.00 57.31 106 ALA A C 1
ATOM 919 O O . ALA A 1 106 ? 2.458 -12.475 22.938 1.00 57.31 106 ALA A O 1
ATOM 920 N N . THR A 1 107 ? 0.818 -10.946 22.625 1.00 55.72 107 THR A N 1
ATOM 921 C CA . THR A 1 107 ? 1.528 -9.799 23.227 1.00 55.72 107 THR A CA 1
ATOM 922 C C . THR A 1 107 ? 1.470 -9.793 24.756 1.00 55.72 107 THR A C 1
ATOM 924 O O . THR A 1 107 ? 2.301 -9.151 25.396 1.00 55.72 107 THR A O 1
ATOM 927 N N . LEU A 1 108 ? 0.552 -10.552 25.364 1.00 60.59 108 LEU A N 1
ATOM 928 C CA . LEU A 1 108 ? 0.495 -10.712 26.815 1.00 60.59 108 LEU A CA 1
ATOM 929 C C . LEU A 1 108 ? 1.699 -11.517 27.349 1.00 60.59 108 LEU A C 1
ATOM 931 O O . LEU A 1 108 ? 2.084 -12.535 26.749 1.00 60.59 108 LEU A O 1
ATOM 935 N N . PRO A 1 109 ? 2.262 -11.133 28.516 1.00 69.69 109 PRO A N 1
ATOM 936 C CA . PRO A 1 109 ? 3.251 -11.938 29.226 1.00 69.69 109 PRO A CA 1
ATOM 937 C C . PRO A 1 109 ? 2.766 -13.380 29.413 1.00 69.69 109 PRO A C 1
ATOM 939 O O . PRO A 1 109 ? 1.583 -13.613 29.651 1.00 69.69 109 PRO A O 1
ATOM 942 N N . LYS A 1 110 ? 3.681 -14.359 29.351 1.00 71.44 110 LYS A N 1
ATOM 943 C CA . LYS A 1 110 ? 3.353 -15.801 29.329 1.00 71.44 110 LYS A CA 1
ATOM 944 C C . LYS A 1 110 ? 2.388 -16.226 30.451 1.00 71.44 110 LYS A C 1
ATOM 946 O O . LYS A 1 110 ? 1.494 -17.026 30.197 1.00 71.44 110 LYS A O 1
ATOM 951 N N . LYS A 1 111 ? 2.514 -15.619 31.639 1.00 75.25 111 LYS A N 1
ATOM 952 C CA . LYS A 1 111 ? 1.632 -15.824 32.806 1.00 75.25 111 LYS A CA 1
ATOM 953 C C . LYS A 1 111 ? 0.168 -15.408 32.599 1.00 75.25 111 LYS A C 1
ATOM 955 O O . LYS A 1 111 ? -0.703 -15.930 33.276 1.00 75.25 111 LYS A O 1
ATOM 960 N N . TYR A 1 112 ? -0.116 -14.496 31.670 1.00 60.81 112 TYR A N 1
ATOM 961 C CA . TYR A 1 112 ? -1.466 -13.985 31.411 1.00 60.81 112 TYR A CA 1
ATOM 962 C C . TYR A 1 112 ? -2.137 -14.618 30.189 1.00 60.81 112 TYR A C 1
ATOM 964 O O . TYR A 1 112 ? -3.334 -14.441 29.984 1.00 60.81 112 TYR A O 1
ATOM 972 N N . ARG A 1 113 ? -1.406 -15.421 29.405 1.00 64.06 113 ARG A N 1
ATOM 973 C CA . ARG A 1 113 ? -1.958 -16.103 28.223 1.00 64.06 113 ARG A CA 1
ATOM 974 C C . ARG A 1 113 ? -3.048 -17.117 28.562 1.00 64.06 113 ARG A C 1
ATOM 976 O O . ARG A 1 113 ? -3.878 -17.404 27.716 1.00 64.06 113 ARG A O 1
ATOM 983 N N . MET A 1 114 ? -3.074 -17.642 29.783 1.00 66.00 114 MET A N 1
ATOM 984 C CA . MET A 1 114 ? -4.125 -18.550 30.263 1.00 66.00 114 MET A CA 1
ATOM 985 C C . MET A 1 114 ? -5.472 -17.855 30.514 1.00 66.00 114 MET A C 1
ATOM 987 O O . MET A 1 114 ? -6.508 -18.502 30.421 1.00 66.00 114 MET A O 1
ATOM 991 N N . PHE A 1 115 ? -5.474 -16.536 30.734 1.00 60.50 115 PHE A N 1
ATOM 992 C CA . PHE A 1 115 ? -6.691 -15.726 30.881 1.00 60.50 115 PHE A CA 1
ATOM 993 C C . PHE A 1 115 ? -7.228 -15.217 29.539 1.00 60.50 115 PHE A C 1
ATOM 995 O O . PHE A 1 115 ? -8.190 -14.448 29.509 1.00 60.50 115 PHE A O 1
ATOM 1002 N N . TRP A 1 116 ? -6.633 -15.660 28.422 1.00 57.50 116 TRP A N 1
ATOM 1003 C CA . TRP A 1 116 ? -7.055 -15.255 27.089 1.00 57.50 116 TRP A CA 1
ATOM 1004 C C . TRP A 1 116 ? -8.546 -15.455 26.807 1.00 57.50 116 TRP A C 1
ATOM 1006 O O . TRP A 1 116 ? -9.012 -14.627 26.050 1.00 57.50 116 TRP A O 1
ATOM 1016 N N . PRO A 1 117 ? -9.304 -16.430 27.367 1.00 58.06 117 PRO A N 1
ATOM 1017 C CA . PRO A 1 117 ? -10.739 -16.556 27.092 1.00 58.06 117 PRO A CA 1
ATOM 1018 C C . PRO A 1 117 ? -11.583 -15.475 27.782 1.00 58.06 117 PRO A C 1
ATOM 1020 O O . PRO A 1 117 ? -12.614 -15.081 27.254 1.00 58.06 117 PRO A O 1
ATOM 1023 N N . VAL A 1 118 ? -11.134 -14.976 28.940 1.00 57.12 118 VAL A N 1
ATOM 1024 C CA . VAL A 1 118 ? -11.880 -14.036 29.802 1.00 57.12 118 VAL A CA 1
ATOM 1025 C C . VAL A 1 118 ? -11.751 -12.591 29.307 1.00 57.12 118 VAL A C 1
ATOM 1027 O O . VAL A 1 118 ? -12.642 -11.773 29.496 1.00 57.12 118 VAL A O 1
ATOM 1030 N N . LEU A 1 119 ? -10.663 -12.274 28.603 1.00 52.00 119 LEU A N 1
ATOM 1031 C CA . LEU A 1 119 ? -10.436 -10.957 27.996 1.00 52.00 119 LEU A CA 1
ATOM 1032 C C . LEU A 1 119 ? -11.237 -10.736 26.690 1.00 52.00 119 LEU A C 1
ATOM 1034 O O . LEU A 1 119 ? -11.121 -9.672 26.088 1.00 52.00 119 LEU A O 1
ATOM 1038 N N . LEU A 1 120 ? -12.023 -11.724 26.231 1.00 51.97 120 LEU A N 1
ATOM 1039 C CA . LEU A 1 120 ? -12.664 -11.752 24.899 1.00 51.97 120 LEU A CA 1
ATOM 1040 C C . LEU A 1 120 ? -14.139 -11.369 24.871 1.00 51.97 120 LEU A C 1
ATOM 1042 O O . LEU A 1 120 ? -14.699 -11.343 23.770 1.00 51.97 120 LEU A O 1
ATOM 1046 N N . ASP A 1 121 ? -14.733 -11.096 26.033 1.00 50.44 121 ASP A N 1
ATOM 1047 C CA . ASP A 1 121 ? -16.086 -10.537 26.151 1.00 50.44 121 ASP A CA 1
ATOM 1048 C C . ASP A 1 121 ? -16.114 -9.022 25.922 1.00 50.44 121 ASP A C 1
ATOM 1050 O O . ASP A 1 121 ? -17.184 -8.415 25.889 1.00 50.44 121 ASP A O 1
ATOM 1054 N N . ARG A 1 122 ? -14.951 -8.390 25.706 1.00 45.97 122 ARG A N 1
ATOM 1055 C CA . ARG A 1 122 ? -14.919 -7.007 25.240 1.00 45.97 122 ARG A CA 1
ATOM 1056 C C . ARG A 1 122 ? -15.161 -6.934 23.732 1.00 45.97 122 ARG A C 1
ATOM 1058 O O . ARG A 1 122 ? -14.566 -7.715 22.984 1.00 45.97 122 ARG A O 1
ATOM 1065 N N . PRO A 1 123 ? -16.006 -6.000 23.270 1.00 41.50 123 PRO A N 1
ATOM 1066 C CA . PRO A 1 123 ? -16.218 -5.787 21.849 1.00 41.50 123 PRO A CA 1
ATOM 1067 C C . PRO A 1 123 ? -14.904 -5.427 21.150 1.00 41.50 123 PRO A C 1
ATOM 1069 O O . PRO A 1 123 ? -14.124 -4.627 21.664 1.00 41.50 123 PRO A O 1
ATOM 1072 N N . ASP A 1 124 ? -14.692 -5.954 19.941 1.00 46.66 124 ASP A N 1
ATOM 1073 C CA . ASP A 1 124 ? -13.462 -5.777 19.147 1.00 46.66 124 ASP A CA 1
ATOM 1074 C C . ASP A 1 124 ? -13.138 -4.298 18.790 1.00 46.66 124 ASP A C 1
ATOM 1076 O O . ASP A 1 124 ? -12.141 -4.035 18.124 1.00 46.66 124 ASP A O 1
ATOM 1080 N N . TYR A 1 125 ? -13.975 -3.331 19.193 1.00 47.12 125 TYR A N 1
ATOM 1081 C CA . TYR A 1 125 ? -13.781 -1.887 18.999 1.00 47.12 125 TYR A CA 1
ATOM 1082 C C . TYR A 1 125 ? -13.265 -1.138 20.239 1.00 47.12 125 TYR A C 1
ATOM 1084 O O . TYR A 1 125 ? -13.038 0.068 20.146 1.00 47.12 125 TYR A O 1
ATOM 1092 N N . GLU A 1 126 ? -13.109 -1.813 21.381 1.00 38.50 126 GLU A N 1
ATOM 1093 C CA . GLU A 1 126 ? -12.506 -1.252 22.602 1.00 38.50 126 GLU A CA 1
ATOM 1094 C C . GLU A 1 126 ? -11.023 -1.639 22.774 1.00 38.50 126 GLU A C 1
ATOM 1096 O O . GLU A 1 126 ? -10.451 -1.443 23.849 1.00 38.50 126 GLU A O 1
ATOM 1101 N N . LEU A 1 127 ? -10.407 -2.202 21.728 1.00 40.34 127 LEU A N 1
ATOM 1102 C CA . LEU A 1 127 ? -8.999 -2.608 21.676 1.00 40.34 127 LEU A CA 1
ATOM 1103 C C . LEU A 1 127 ? -8.261 -1.908 20.534 1.00 40.34 127 LEU A C 1
ATOM 1105 O O . LEU A 1 127 ? -8.785 -1.916 19.397 1.00 40.34 127 LEU A O 1
#